Protein AF-A0AAD9CY77-F1 (afdb_monomer_lite)

Sequence (126 aa):
MVDWVVRNADVRDELERASENLSRAWIARRRGHMDALSAFASWLEDVYLEFAEIFEAGELEPDTEEAALEAVEDMLNLYSVDHSGHLKFLVRIRHLLEPGTTWTDWPCDVTGLEASRQRLSRPKGS

pLDDT: mean 86.72, std 17.86, range [38.5, 98.25]

Radius of gyration: 15.01 Å; chains: 1; bounding box: 34×26×52 Å

Secondary structure (DSSP, 8-state):
---HHHHHHHHHHHHHTHHHHHHHHHHHHHTT-TTHHHHHHHHHHHHHHHHHHHHHHT---HHHHHHHHHHHHHHHT-TTS--TTTHHHHHHHHHHH-TT----SSSTT-TTTTS-----PPPPP-

Organism: Papiliotrema laurentii (NCBI:txid5418)

Structure (mmCIF, N/CA/C/O backbone):
data_AF-A0AAD9CY77-F1
#
_entry.id   AF-A0AAD9CY77-F1
#
loop_
_atom_site.group_PDB
_atom_site.id
_atom_site.type_symbol
_atom_site.label_atom_id
_atom_site.label_alt_id
_atom_site.label_comp_id
_atom_site.label_asym_id
_atom_site.label_entity_id
_atom_site.label_seq_id
_atom_site.pdbx_PDB_ins_code
_atom_site.Cartn_x
_atom_site.Cartn_y
_atom_site.Cartn_z
_atom_site.occupancy
_atom_site.B_iso_or_equiv
_atom_site.auth_seq_id
_atom_site.auth_comp_id
_atom_site.auth_asym_id
_atom_site.auth_atom_id
_atom_site.pdbx_PDB_model_num
ATOM 1 N N . MET A 1 1 ? 8.291 -6.787 25.214 1.00 73.56 1 MET A N 1
ATOM 2 C CA . MET A 1 1 ? 7.177 -5.827 25.127 1.00 73.56 1 MET A CA 1
ATOM 3 C C . MET A 1 1 ? 7.232 -5.303 23.713 1.00 73.56 1 MET A C 1
ATOM 5 O O . MET A 1 1 ? 8.304 -4.858 23.326 1.00 73.56 1 MET A O 1
ATOM 9 N N . VAL A 1 2 ? 6.181 -5.521 22.927 1.00 84.31 2 VAL A N 1
ATOM 10 C CA . VAL A 1 2 ? 6.101 -4.960 21.573 1.00 84.31 2 VAL A CA 1
ATOM 11 C C . VAL A 1 2 ? 5.815 -3.471 21.733 1.00 84.31 2 VAL A C 1
ATOM 13 O O . VAL A 1 2 ? 4.986 -3.109 22.566 1.00 84.31 2 VAL A O 1
ATOM 16 N N . ASP A 1 3 ? 6.553 -2.633 21.013 1.00 93.69 3 ASP A N 1
ATOM 17 C CA . ASP A 1 3 ? 6.345 -1.187 21.010 1.00 93.69 3 ASP A CA 1
ATOM 18 C C . ASP A 1 3 ? 5.504 -0.819 19.786 1.00 93.69 3 ASP A C 1
ATOM 20 O O . ASP A 1 3 ? 6.021 -0.631 18.686 1.00 93.69 3 ASP A O 1
ATOM 24 N N . TRP A 1 4 ? 4.184 -0.811 19.971 1.00 94.88 4 TRP A N 1
ATOM 25 C CA . TRP A 1 4 ? 3.232 -0.554 18.891 1.00 94.88 4 TRP A CA 1
ATOM 26 C C . TRP A 1 4 ? 3.326 0.865 18.339 1.00 94.88 4 TRP A C 1
ATOM 28 O O . TRP A 1 4 ? 3.069 1.058 17.155 1.00 94.88 4 TRP A O 1
ATOM 38 N N . VAL A 1 5 ? 3.752 1.832 19.155 1.00 94.62 5 VAL A N 1
ATOM 39 C CA . VAL A 1 5 ? 3.904 3.230 18.731 1.00 94.62 5 VAL A CA 1
ATOM 40 C C . VAL A 1 5 ? 5.024 3.342 17.701 1.00 94.62 5 VAL A C 1
ATOM 42 O O . VAL A 1 5 ? 4.851 3.957 16.652 1.00 94.62 5 VAL A O 1
ATOM 45 N N . VAL A 1 6 ? 6.167 2.701 17.967 1.00 96.88 6 VAL A N 1
ATOM 46 C CA . VAL A 1 6 ? 7.293 2.683 17.020 1.00 96.88 6 VAL A CA 1
ATOM 47 C C . VAL A 1 6 ? 6.908 1.956 15.732 1.00 96.88 6 VAL A C 1
ATOM 49 O O . VAL A 1 6 ? 7.147 2.484 14.652 1.00 96.88 6 VAL A O 1
ATOM 52 N N . ARG A 1 7 ? 6.247 0.794 15.829 1.00 97.44 7 ARG A N 1
ATOM 53 C CA . ARG A 1 7 ? 5.826 0.026 14.642 1.00 97.44 7 ARG A CA 1
ATOM 54 C C . ARG A 1 7 ? 4.820 0.790 13.772 1.00 97.44 7 ARG A C 1
ATOM 56 O O . ARG A 1 7 ? 4.963 0.791 12.554 1.00 97.44 7 ARG A O 1
ATOM 63 N N . ASN A 1 8 ? 3.835 1.463 14.378 1.00 97.69 8 ASN A N 1
ATOM 64 C CA . ASN A 1 8 ? 2.892 2.322 13.652 1.00 97.69 8 ASN A CA 1
ATOM 65 C C . ASN A 1 8 ? 3.622 3.452 12.921 1.00 97.69 8 ASN A C 1
ATOM 67 O O . ASN A 1 8 ? 3.392 3.656 11.732 1.00 97.69 8 ASN A O 1
ATOM 71 N N . ALA A 1 9 ? 4.531 4.150 13.611 1.00 97.75 9 ALA A N 1
ATOM 72 C CA . ALA A 1 9 ? 5.311 5.226 13.010 1.00 97.75 9 ALA A CA 1
ATOM 73 C C . ALA A 1 9 ? 6.167 4.733 11.831 1.00 97.75 9 ALA A C 1
ATOM 75 O O . ALA A 1 9 ? 6.163 5.369 10.781 1.00 97.75 9 ALA A O 1
ATOM 76 N N . ASP A 1 10 ? 6.837 3.587 11.977 1.00 97.88 10 ASP A N 1
ATOM 77 C CA . ASP A 1 10 ? 7.651 2.993 10.914 1.00 97.88 10 ASP A CA 1
ATOM 78 C C . ASP A 1 10 ? 6.790 2.614 9.694 1.00 97.88 10 ASP A C 1
ATOM 80 O O . ASP A 1 10 ? 7.123 2.970 8.564 1.00 97.88 10 ASP A O 1
ATOM 84 N N . VAL A 1 11 ? 5.649 1.945 9.902 1.00 97.94 11 VAL A N 1
ATOM 85 C CA . VAL A 1 11 ? 4.723 1.581 8.814 1.00 97.94 11 VAL A CA 1
ATOM 86 C C . VAL A 1 11 ? 4.160 2.818 8.120 1.00 97.94 11 VAL A C 1
ATOM 88 O O . VAL A 1 11 ? 4.125 2.858 6.889 1.00 97.94 11 VAL A O 1
ATOM 91 N N . ARG A 1 12 ? 3.750 3.838 8.883 1.00 98.25 12 ARG A N 1
ATOM 92 C CA . ARG A 1 12 ? 3.251 5.106 8.339 1.00 98.25 12 ARG A CA 1
ATOM 93 C C . ARG A 1 12 ? 4.298 5.771 7.445 1.00 98.25 12 ARG A C 1
ATOM 95 O O . ARG A 1 12 ? 3.999 6.071 6.293 1.00 98.25 12 ARG A O 1
ATOM 102 N N . ASP A 1 13 ? 5.529 5.925 7.931 1.00 98.06 13 ASP A N 1
ATOM 103 C CA . ASP A 1 13 ? 6.631 6.534 7.177 1.00 98.06 13 ASP A CA 1
ATOM 104 C C . ASP A 1 13 ? 6.935 5.781 5.863 1.00 98.06 13 ASP A C 1
ATOM 106 O O . ASP A 1 13 ? 7.284 6.394 4.847 1.00 98.06 13 ASP A O 1
ATOM 110 N N . GLU A 1 14 ? 6.826 4.448 5.861 1.00 98.19 14 GLU A N 1
ATOM 111 C CA . GLU A 1 14 ? 7.009 3.629 4.657 1.00 98.19 14 GLU A CA 1
ATOM 112 C C . GLU A 1 14 ? 5.842 3.794 3.665 1.00 98.19 14 GLU A C 1
ATOM 114 O O . GLU A 1 14 ? 6.072 3.914 2.455 1.00 98.19 14 GLU A O 1
ATOM 119 N N . LEU A 1 15 ? 4.599 3.857 4.158 1.00 98.12 15 LEU A N 1
ATOM 120 C CA . LEU A 1 15 ? 3.398 4.078 3.345 1.00 98.12 15 LEU A CA 1
ATOM 121 C C . LEU A 1 15 ? 3.402 5.461 2.683 1.00 98.12 15 LEU A C 1
ATOM 123 O O . LEU A 1 15 ? 3.189 5.551 1.472 1.00 98.12 15 LEU A O 1
ATOM 127 N N . GLU A 1 16 ? 3.757 6.515 3.422 1.00 97.88 16 GLU A N 1
ATOM 128 C CA . GLU A 1 16 ? 3.881 7.888 2.906 1.00 97.88 16 GLU A CA 1
ATOM 129 C C . GLU A 1 16 ? 4.874 7.994 1.730 1.00 97.88 16 GLU A C 1
ATOM 131 O O . GLU A 1 16 ? 4.759 8.861 0.862 1.00 97.88 16 GLU A O 1
ATOM 136 N N . ARG A 1 17 ? 5.861 7.091 1.659 1.00 96.94 17 ARG A N 1
ATOM 137 C CA . ARG A 1 17 ? 6.881 7.055 0.594 1.00 96.94 17 ARG A CA 1
ATOM 138 C C . ARG A 1 17 ? 6.547 6.085 -0.539 1.00 96.94 17 ARG A C 1
ATOM 140 O O . ARG A 1 17 ? 7.282 6.024 -1.533 1.00 96.94 17 ARG A O 1
ATOM 147 N N . ALA A 1 18 ? 5.468 5.314 -0.425 1.00 97.56 18 ALA A N 1
ATOM 148 C CA . ALA A 1 18 ? 5.177 4.203 -1.323 1.00 97.56 18 ALA A CA 1
ATOM 149 C C . ALA A 1 18 ? 4.948 4.646 -2.777 1.00 97.56 18 ALA A C 1
ATOM 151 O O . ALA A 1 18 ? 5.494 4.035 -3.702 1.00 97.56 18 ALA A O 1
ATOM 152 N N . SER A 1 19 ? 4.208 5.736 -2.998 1.00 97.56 19 SER A N 1
ATOM 153 C CA . SER A 1 19 ? 3.921 6.258 -4.343 1.00 97.56 19 SER A CA 1
ATOM 154 C C . SER A 1 19 ? 5.185 6.764 -5.057 1.00 97.56 19 SER A C 1
ATOM 156 O O . SER A 1 19 ? 5.398 6.501 -6.252 1.00 97.56 19 SER A O 1
ATOM 158 N N . GLU A 1 20 ? 6.092 7.413 -4.322 1.00 97.19 20 GLU A N 1
ATOM 159 C CA . GLU A 1 20 ? 7.392 7.832 -4.843 1.00 97.19 20 GLU A CA 1
ATOM 160 C C . GLU A 1 20 ? 8.278 6.618 -5.165 1.00 97.19 20 GLU A C 1
ATOM 162 O O . GLU A 1 20 ? 8.873 6.548 -6.249 1.00 97.19 20 GLU A O 1
ATOM 167 N N . ASN A 1 21 ? 8.338 5.631 -4.269 1.00 97.81 21 ASN A N 1
ATOM 168 C CA . ASN A 1 21 ? 9.095 4.398 -4.485 1.00 97.81 21 ASN A CA 1
ATOM 169 C C . ASN A 1 21 ? 8.592 3.628 -5.715 1.00 97.81 21 ASN A 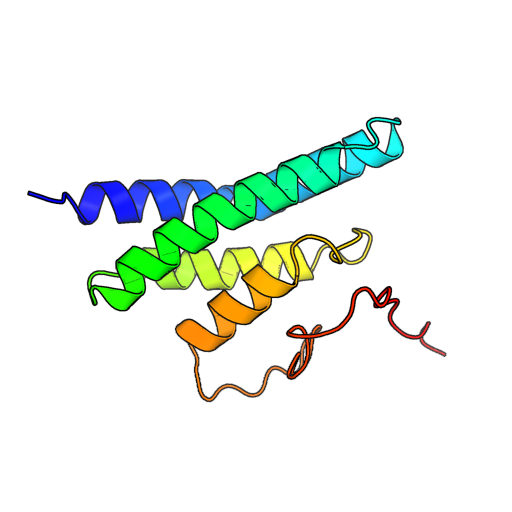C 1
ATOM 171 O O . ASN A 1 21 ? 9.405 3.181 -6.534 1.00 97.81 21 ASN A O 1
ATOM 175 N N . LEU A 1 22 ? 7.273 3.557 -5.915 1.00 97.81 22 LEU A N 1
ATOM 176 C CA . LEU A 1 22 ? 6.667 2.957 -7.102 1.00 97.81 22 LEU A CA 1
ATOM 177 C C . LEU A 1 22 ? 7.067 3.706 -8.377 1.00 97.81 22 LEU A C 1
ATOM 179 O O . LEU A 1 22 ? 7.500 3.099 -9.362 1.00 97.81 22 LEU A O 1
ATOM 183 N N . SER A 1 23 ? 6.988 5.037 -8.353 1.00 96.94 23 SER A N 1
ATOM 184 C CA . SER A 1 23 ? 7.392 5.888 -9.476 1.00 96.94 23 SER A CA 1
ATOM 185 C C . SER A 1 23 ? 8.867 5.688 -9.842 1.00 96.94 23 SER A C 1
ATOM 187 O O . SER A 1 23 ? 9.213 5.536 -11.019 1.00 96.94 23 SER A O 1
ATOM 189 N N . ARG A 1 24 ? 9.751 5.615 -8.840 1.00 97.38 24 ARG A N 1
ATOM 190 C CA . ARG A 1 24 ? 11.185 5.341 -9.026 1.00 97.38 24 ARG A CA 1
ATOM 191 C C . ARG A 1 24 ? 11.418 3.951 -9.619 1.00 97.38 24 ARG A C 1
ATOM 193 O O . ARG A 1 24 ? 12.168 3.828 -10.593 1.00 97.38 24 ARG A O 1
ATOM 200 N N . ALA A 1 25 ? 10.748 2.924 -9.096 1.00 97.44 25 ALA A N 1
ATOM 201 C CA . ALA A 1 25 ? 10.828 1.559 -9.611 1.00 97.44 25 ALA A CA 1
ATOM 202 C C . ALA A 1 25 ? 10.359 1.474 -11.072 1.00 97.44 25 ALA A C 1
ATOM 204 O O . ALA A 1 25 ? 11.010 0.838 -11.907 1.00 97.44 25 ALA A O 1
ATOM 205 N N . TRP A 1 26 ? 9.285 2.184 -11.420 1.00 96.38 26 TRP A N 1
ATOM 206 C CA . TRP A 1 26 ? 8.785 2.266 -12.789 1.00 96.38 26 TRP A CA 1
ATOM 207 C C . TRP A 1 26 ? 9.777 2.935 -13.745 1.00 96.38 26 TRP A C 1
ATOM 209 O O . TRP A 1 26 ? 10.068 2.409 -14.825 1.00 96.38 26 TRP A O 1
ATOM 219 N N . ILE A 1 27 ? 10.361 4.068 -13.348 1.00 96.75 27 ILE A N 1
ATOM 220 C CA . ILE A 1 27 ? 11.386 4.759 -14.143 1.00 96.75 27 ILE A CA 1
ATOM 221 C C . ILE A 1 27 ? 12.609 3.857 -14.345 1.00 96.75 27 ILE A C 1
ATOM 223 O O . ILE A 1 27 ? 13.113 3.746 -15.466 1.00 96.75 27 ILE A O 1
ATOM 227 N N . ALA A 1 28 ? 13.070 3.178 -13.292 1.00 96.38 28 ALA A N 1
ATOM 228 C CA . ALA A 1 28 ? 14.179 2.232 -13.377 1.00 96.38 28 ALA A CA 1
ATOM 229 C C . ALA A 1 28 ? 13.858 1.081 -14.345 1.00 96.38 28 ALA A C 1
ATOM 231 O O . ALA A 1 28 ? 14.671 0.757 -15.217 1.00 96.38 28 ALA A O 1
ATOM 232 N N . ARG A 1 29 ? 12.639 0.530 -14.285 1.00 95.12 29 ARG A N 1
ATOM 233 C CA . ARG A 1 29 ? 12.176 -0.515 -15.205 1.00 95.12 29 ARG A CA 1
ATOM 234 C C . ARG A 1 29 ? 12.223 -0.075 -16.664 1.00 95.12 29 ARG A C 1
ATOM 236 O O . ARG A 1 29 ? 12.685 -0.840 -17.514 1.00 95.12 29 ARG A O 1
ATOM 243 N N . ARG A 1 30 ? 11.799 1.159 -16.953 1.00 94.56 30 ARG A N 1
ATOM 244 C CA . ARG A 1 30 ? 11.859 1.762 -18.299 1.00 94.56 30 ARG A CA 1
ATOM 245 C C . ARG A 1 30 ? 13.287 2.018 -18.785 1.00 94.56 30 ARG A C 1
ATOM 247 O O . ARG A 1 30 ? 13.510 2.056 -19.990 1.00 94.56 30 ARG A O 1
ATOM 254 N N . ARG A 1 31 ? 14.248 2.160 -17.869 1.00 96.62 31 ARG A N 1
ATOM 255 C CA . ARG A 1 31 ? 15.688 2.287 -18.161 1.00 96.62 31 ARG A CA 1
ATOM 256 C C . ARG A 1 31 ? 16.408 0.940 -18.298 1.00 96.62 31 ARG A C 1
ATOM 258 O O . ARG A 1 31 ? 17.611 0.926 -18.522 1.00 96.62 31 ARG A O 1
ATOM 265 N N . GLY A 1 32 ? 15.683 -0.176 -18.196 1.00 95.44 32 GLY A N 1
ATOM 266 C CA . GLY A 1 32 ? 16.222 -1.524 -18.393 1.00 95.44 32 GLY A CA 1
ATOM 267 C C . GLY A 1 32 ? 16.478 -2.319 -17.110 1.00 95.44 32 GLY A C 1
ATOM 268 O O . GLY A 1 32 ? 16.893 -3.470 -17.202 1.00 95.44 32 GLY A O 1
ATOM 269 N N . HIS A 1 33 ? 16.189 -1.772 -15.924 1.00 94.94 33 HIS A N 1
ATOM 270 C CA . HIS A 1 33 ? 16.275 -2.521 -14.664 1.00 94.94 33 HIS A CA 1
ATOM 271 C C . HIS A 1 33 ? 15.043 -3.422 -14.504 1.00 94.94 33 HIS A C 1
ATOM 273 O O . HIS A 1 33 ? 14.037 -3.029 -13.912 1.00 94.94 33 HIS A O 1
ATOM 279 N N . MET A 1 34 ? 15.097 -4.617 -15.096 1.00 91.69 34 MET A N 1
ATOM 280 C CA . MET A 1 34 ? 13.948 -5.524 -15.239 1.00 91.69 34 MET A CA 1
ATOM 281 C C . MET A 1 34 ? 13.285 -5.894 -13.904 1.00 91.69 34 MET A C 1
ATOM 283 O O . MET A 1 34 ? 12.062 -6.030 -13.862 1.00 91.69 34 MET A O 1
ATOM 287 N N . ASP A 1 35 ? 14.069 -5.971 -12.828 1.00 95.00 35 ASP A N 1
ATOM 288 C CA . ASP A 1 35 ? 13.618 -6.449 -11.517 1.00 95.00 35 ASP A CA 1
ATOM 289 C C . ASP A 1 35 ? 13.081 -5.337 -10.605 1.00 95.00 35 ASP A C 1
ATOM 291 O O . ASP A 1 35 ? 12.569 -5.625 -9.528 1.00 95.00 35 ASP A O 1
ATOM 295 N N . ALA A 1 36 ? 13.140 -4.068 -11.025 1.00 96.25 36 ALA A N 1
ATOM 296 C CA . ALA A 1 36 ? 12.808 -2.930 -10.163 1.00 96.25 36 ALA A CA 1
ATOM 297 C C . ALA A 1 36 ? 11.367 -2.975 -9.620 1.00 96.25 36 ALA A C 1
ATOM 299 O O . ALA A 1 36 ? 11.145 -2.735 -8.438 1.00 96.25 36 ALA A O 1
ATOM 300 N N . LEU A 1 37 ? 10.388 -3.337 -10.459 1.00 95.75 37 LEU A N 1
ATOM 301 C CA . LEU A 1 37 ? 8.997 -3.491 -10.012 1.00 95.75 37 LEU A CA 1
ATOM 302 C C . LEU A 1 37 ? 8.787 -4.728 -9.130 1.00 95.75 37 LEU A C 1
ATOM 304 O O . LEU A 1 37 ? 7.917 -4.712 -8.266 1.00 95.75 37 LEU A O 1
ATOM 308 N N . SER A 1 38 ? 9.570 -5.791 -9.336 1.00 96.19 38 SER A N 1
ATOM 309 C CA . SER A 1 38 ? 9.506 -6.980 -8.478 1.00 96.19 38 SER A CA 1
ATOM 310 C C . SER A 1 38 ? 10.088 -6.686 -7.099 1.00 96.19 38 SER A C 1
ATOM 312 O O . SER A 1 38 ? 9.527 -7.124 -6.102 1.00 96.19 38 SER A O 1
ATOM 314 N N . ALA A 1 39 ? 11.182 -5.923 -7.039 1.00 97.38 39 ALA A N 1
ATOM 315 C CA . ALA A 1 39 ? 11.773 -5.458 -5.789 1.00 97.38 39 ALA A CA 1
ATOM 316 C C . ALA A 1 39 ? 10.808 -4.543 -5.026 1.00 97.38 39 ALA A C 1
ATOM 318 O O . ALA A 1 39 ? 10.606 -4.739 -3.833 1.00 97.38 39 ALA A O 1
ATOM 319 N N . PHE A 1 40 ? 10.147 -3.612 -5.724 1.00 98.06 40 PHE A N 1
ATOM 320 C CA . PHE A 1 40 ? 9.090 -2.796 -5.126 1.00 98.06 40 PHE A CA 1
ATOM 321 C C . PHE A 1 40 ? 7.946 -3.653 -4.567 1.00 98.06 40 PHE A C 1
ATOM 323 O O . PHE A 1 40 ? 7.525 -3.446 -3.437 1.00 98.06 40 PHE A O 1
ATOM 330 N N . ALA A 1 41 ? 7.459 -4.632 -5.336 1.00 97.44 41 ALA A N 1
ATOM 331 C CA . ALA A 1 41 ? 6.370 -5.495 -4.888 1.00 97.44 41 ALA A CA 1
ATOM 332 C C . ALA A 1 41 ? 6.745 -6.329 -3.653 1.00 97.44 41 ALA A C 1
ATOM 334 O O . ALA A 1 41 ? 5.898 -6.513 -2.789 1.00 97.44 41 ALA A O 1
ATOM 335 N N . SER A 1 42 ? 7.995 -6.797 -3.565 1.00 97.75 42 SER A N 1
ATOM 336 C CA . SER A 1 42 ? 8.508 -7.501 -2.383 1.00 97.75 42 SER A CA 1
ATOM 337 C C . SER A 1 42 ? 8.589 -6.580 -1.168 1.00 97.75 42 SER A C 1
ATOM 339 O O . SER A 1 42 ? 8.151 -6.963 -0.096 1.00 97.75 42 SER A O 1
ATOM 341 N N . TRP A 1 43 ? 9.100 -5.359 -1.336 1.00 98.19 43 TRP A N 1
ATOM 342 C CA . TRP A 1 43 ? 9.150 -4.377 -0.249 1.00 98.19 43 TRP A CA 1
ATOM 343 C C . TRP A 1 43 ? 7.745 -4.021 0.257 1.00 98.19 43 TRP A C 1
ATOM 345 O O . TRP A 1 43 ? 7.506 -4.011 1.458 1.00 98.19 43 TRP A O 1
ATOM 355 N N . LEU A 1 44 ? 6.786 -3.801 -0.647 1.00 98.12 44 LEU A N 1
ATOM 356 C CA . LEU A 1 44 ? 5.410 -3.491 -0.256 1.00 98.12 44 LEU A CA 1
ATOM 357 C C . LEU A 1 44 ? 4.700 -4.690 0.399 1.00 98.12 44 LEU A C 1
ATOM 359 O O . LEU A 1 44 ? 3.804 -4.489 1.212 1.00 98.12 44 LEU A O 1
ATOM 363 N N . GLU A 1 45 ? 5.088 -5.928 0.069 1.00 97.88 45 GLU A N 1
ATOM 364 C CA . GLU A 1 45 ? 4.622 -7.124 0.784 1.00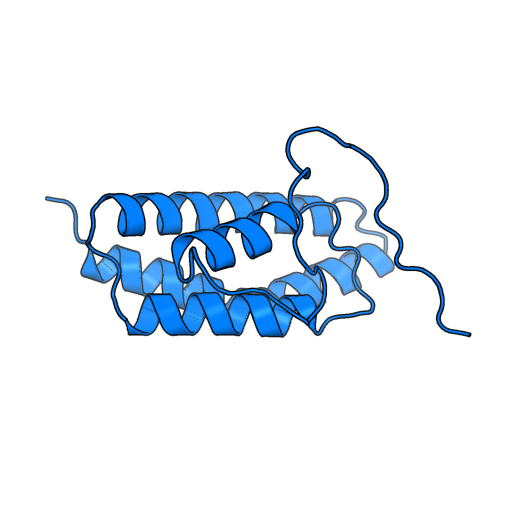 97.88 45 GLU A CA 1
ATOM 365 C C . GLU A 1 45 ? 5.048 -7.084 2.252 1.00 97.88 45 GLU A C 1
ATOM 367 O O . GLU A 1 45 ? 4.204 -7.294 3.117 1.00 97.88 45 GLU A O 1
ATOM 372 N N . ASP A 1 46 ? 6.311 -6.756 2.529 1.00 98.12 46 ASP A N 1
ATOM 373 C CA . ASP A 1 46 ? 6.831 -6.658 3.897 1.00 98.12 46 ASP A CA 1
ATOM 374 C C . ASP A 1 46 ? 6.108 -5.556 4.692 1.00 98.12 46 ASP A C 1
ATOM 376 O O . ASP A 1 46 ? 5.645 -5.805 5.805 1.00 98.12 46 ASP A O 1
ATOM 380 N N . VAL A 1 47 ? 5.919 -4.372 4.091 1.00 98.25 47 VAL A N 1
ATOM 381 C CA . VAL A 1 47 ? 5.151 -3.268 4.703 1.00 98.25 47 VAL A CA 1
ATOM 382 C C . VAL A 1 47 ? 3.705 -3.688 4.983 1.00 98.25 47 VAL A C 1
ATOM 384 O O . VAL A 1 47 ? 3.172 -3.416 6.056 1.00 98.25 47 VAL A O 1
ATOM 387 N N . TYR A 1 48 ? 3.062 -4.386 4.042 1.00 97.81 48 TYR A N 1
ATOM 388 C CA . TYR A 1 48 ? 1.701 -4.886 4.227 1.00 97.81 48 TYR A CA 1
ATOM 389 C C . TYR A 1 48 ? 1.601 -5.933 5.345 1.00 97.81 48 TYR A C 1
ATOM 391 O O . TYR A 1 48 ? 0.632 -5.912 6.099 1.00 97.81 48 TYR A O 1
ATOM 399 N N . LEU A 1 49 ? 2.557 -6.862 5.443 1.00 97.56 49 LEU A N 1
ATOM 400 C CA . LEU A 1 49 ? 2.557 -7.890 6.488 1.00 97.56 49 LEU A CA 1
ATOM 401 C C . LEU A 1 49 ? 2.683 -7.265 7.878 1.00 97.56 49 LEU A C 1
ATOM 403 O O . LEU A 1 49 ? 1.952 -7.654 8.786 1.00 97.56 49 LEU A O 1
ATOM 407 N N . GLU A 1 50 ? 3.551 -6.265 8.011 1.00 97.88 50 GLU A N 1
ATOM 408 C CA . GLU A 1 50 ? 3.713 -5.493 9.241 1.00 97.88 50 GLU A CA 1
ATOM 409 C C . GLU A 1 50 ? 2.422 -4.744 9.605 1.00 97.88 50 GLU A C 1
ATOM 411 O O . GLU A 1 50 ? 1.906 -4.878 10.714 1.00 97.88 50 GLU A O 1
ATOM 416 N N . PHE A 1 51 ? 1.845 -4.021 8.641 1.00 98.12 51 PHE A N 1
ATOM 417 C CA . PHE A 1 51 ? 0.560 -3.339 8.796 1.00 98.12 51 PHE A CA 1
ATOM 418 C C . PHE A 1 51 ? -0.558 -4.298 9.236 1.00 98.12 51 PHE A C 1
ATOM 420 O O . PHE A 1 51 ? -1.310 -4.000 10.164 1.00 98.12 51 PHE A O 1
ATOM 427 N N . ALA A 1 52 ? -0.665 -5.462 8.588 1.00 97.00 52 ALA A N 1
ATOM 428 C CA . ALA A 1 52 ? -1.689 -6.454 8.890 1.00 97.00 52 ALA A CA 1
ATOM 429 C C . ALA A 1 52 ? -1.534 -7.020 10.309 1.00 97.00 52 ALA A C 1
ATOM 431 O O . ALA A 1 52 ? -2.536 -7.195 10.995 1.00 97.00 52 ALA A O 1
ATOM 432 N N . GLU A 1 53 ? -0.303 -7.247 10.777 1.00 97.31 53 GLU A N 1
ATOM 433 C CA . GLU A 1 53 ? -0.054 -7.696 12.150 1.00 97.31 53 GLU A CA 1
ATOM 434 C C . GLU A 1 53 ? -0.514 -6.652 13.181 1.00 97.31 53 GLU A C 1
ATOM 436 O O . GLU A 1 53 ? -1.157 -7.006 14.171 1.00 97.31 53 GLU A O 1
ATOM 441 N N . ILE A 1 54 ? -0.232 -5.366 12.940 1.00 97.44 54 ILE A N 1
ATOM 442 C CA . ILE A 1 54 ? -0.676 -4.267 13.813 1.00 97.44 54 ILE A CA 1
ATOM 443 C C . ILE A 1 54 ? -2.213 -4.180 13.831 1.00 97.44 54 ILE A C 1
ATOM 445 O O . ILE A 1 54 ? -2.819 -4.071 14.901 1.00 97.44 54 ILE A O 1
ATOM 449 N N . PHE A 1 55 ? -2.853 -4.278 12.660 1.00 96.69 55 PHE A N 1
ATOM 450 C CA . PHE A 1 55 ? -4.312 -4.281 12.531 1.00 96.69 55 PHE A CA 1
ATOM 451 C C . PHE A 1 55 ? -4.955 -5.458 13.277 1.00 96.69 55 PHE A C 1
ATOM 453 O O . PHE A 1 55 ? -5.881 -5.265 14.063 1.00 96.69 55 PHE A O 1
ATOM 460 N N . GLU A 1 56 ? -4.453 -6.679 13.075 1.00 96.38 56 GLU A N 1
ATOM 461 C CA . GLU A 1 56 ? -4.970 -7.891 13.725 1.00 96.38 56 GLU A CA 1
ATOM 462 C C . GLU A 1 56 ? -4.786 -7.872 15.248 1.00 96.38 56 GLU A C 1
ATOM 464 O O . GLU A 1 56 ? -5.601 -8.444 15.977 1.00 96.38 56 GLU A O 1
ATOM 469 N N . ALA A 1 57 ? 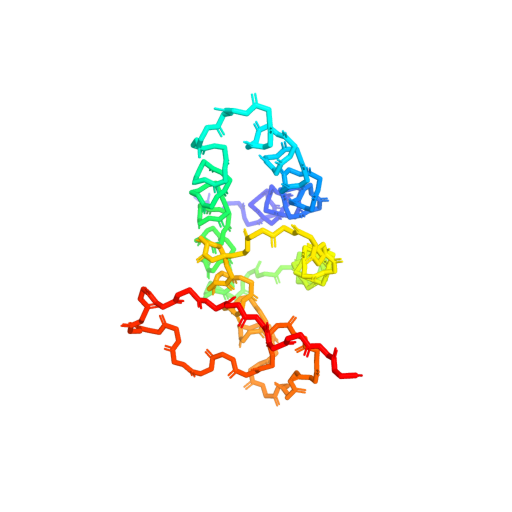-3.749 -7.189 15.740 1.00 96.81 57 ALA A N 1
ATOM 470 C CA . ALA A 1 57 ? -3.548 -6.956 17.166 1.00 96.81 57 ALA A CA 1
ATOM 471 C C . ALA A 1 57 ? -4.554 -5.953 17.767 1.00 96.81 57 ALA A C 1
ATOM 473 O O . ALA A 1 57 ? -4.699 -5.911 18.988 1.00 96.81 57 ALA A O 1
ATO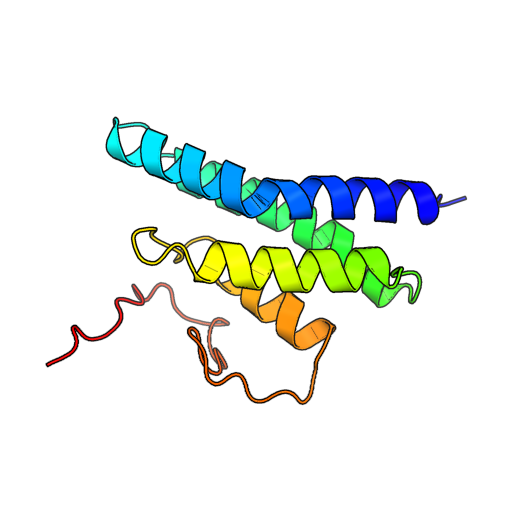M 474 N N . GLY A 1 58 ? -5.267 -5.181 16.938 1.00 96.56 58 GLY A N 1
ATOM 475 C CA . GLY A 1 58 ? -6.163 -4.108 17.377 1.00 96.56 58 GLY A CA 1
ATOM 476 C C . GLY A 1 58 ? -5.424 -2.855 17.855 1.00 96.56 58 GLY A C 1
ATOM 477 O O . GLY A 1 58 ? -5.977 -2.090 18.640 1.00 96.56 58 GLY A O 1
ATOM 478 N N . GLU A 1 59 ? -4.181 -2.670 17.406 1.00 98.00 59 GLU A N 1
ATOM 479 C CA . GLU A 1 59 ? -3.251 -1.625 17.866 1.00 98.00 59 GLU A CA 1
ATOM 480 C C . GLU A 1 59 ? -2.908 -0.632 16.739 1.00 98.00 59 GLU A C 1
ATOM 482 O O . GLU A 1 59 ? -1.903 0.080 16.803 1.00 98.00 59 GLU A O 1
ATOM 487 N N . LEU A 1 60 ? -3.707 -0.615 15.669 1.00 97.38 60 LEU A N 1
ATOM 488 C CA . LEU A 1 60 ? -3.518 0.299 14.548 1.00 97.38 60 LEU A CA 1
ATOM 489 C C . LEU A 1 60 ? -3.966 1.710 14.936 1.00 97.38 60 LEU A C 1
ATOM 491 O O . LEU A 1 60 ? -5.073 1.911 15.436 1.00 97.38 60 LEU A O 1
ATOM 495 N N . GLU A 1 61 ? -3.084 2.684 14.731 1.00 97.69 61 GLU A N 1
ATOM 496 C CA . GLU A 1 61 ? -3.370 4.084 15.032 1.00 97.69 61 GLU A CA 1
ATOM 497 C C . GLU A 1 61 ? -4.129 4.757 13.873 1.00 97.69 61 GLU A C 1
ATOM 499 O O . GLU A 1 61 ? -3.827 4.474 12.711 1.00 97.69 61 GLU A O 1
ATOM 504 N N . PRO A 1 62 ? -5.058 5.697 14.151 1.00 97.00 62 PRO A N 1
ATOM 505 C CA . PRO A 1 62 ? -5.830 6.386 13.111 1.00 97.00 62 PRO A CA 1
ATOM 506 C C . PRO A 1 62 ? -4.969 7.074 12.043 1.00 97.00 62 PRO A C 1
ATOM 508 O O . PRO A 1 62 ? -5.287 7.000 10.860 1.00 97.00 62 PRO A O 1
ATOM 511 N N . ASP A 1 63 ? -3.850 7.688 12.439 1.00 96.88 63 ASP A N 1
ATOM 512 C CA . ASP A 1 63 ? -2.919 8.329 11.499 1.00 96.88 63 ASP A CA 1
ATOM 513 C C . ASP A 1 63 ? -2.296 7.302 10.532 1.00 96.88 63 ASP A C 1
ATOM 515 O O . ASP A 1 63 ? -2.032 7.606 9.370 1.00 96.88 63 ASP A O 1
ATOM 519 N N . THR A 1 64 ? -2.061 6.070 10.997 1.00 97.75 64 THR A N 1
ATOM 520 C CA . THR A 1 64 ? -1.555 4.970 10.163 1.00 97.75 64 THR A CA 1
ATOM 521 C C . THR A 1 64 ? -2.641 4.453 9.216 1.00 97.75 64 THR A C 1
ATOM 523 O O . THR A 1 64 ? -2.337 4.109 8.074 1.00 97.75 64 THR A O 1
ATOM 526 N N . GLU A 1 65 ? -3.904 4.411 9.656 1.00 97.62 65 GLU A N 1
ATOM 527 C CA . GLU A 1 65 ? -5.052 4.071 8.800 1.00 97.62 65 GLU A CA 1
ATOM 528 C C . GLU A 1 65 ? -5.213 5.074 7.652 1.00 97.62 65 GLU A C 1
ATOM 530 O O . GLU A 1 65 ? -5.318 4.671 6.491 1.00 97.62 65 GLU A O 1
ATOM 535 N N . GLU A 1 66 ? -5.187 6.372 7.970 1.00 96.94 66 GLU A N 1
ATOM 536 C CA . GLU A 1 66 ? -5.283 7.461 6.995 1.00 96.94 66 GLU A CA 1
ATOM 537 C C . GLU A 1 66 ? -4.139 7.379 5.979 1.00 96.94 66 GLU A C 1
ATOM 539 O O . GLU A 1 66 ? -4.392 7.280 4.776 1.00 96.94 66 GLU A O 1
ATOM 544 N N . ALA A 1 67 ? -2.892 7.278 6.452 1.00 98.00 67 ALA A N 1
ATOM 545 C CA . ALA A 1 67 ? -1.725 7.148 5.582 1.00 98.00 67 ALA A CA 1
ATOM 546 C C . ALA A 1 67 ? -1.788 5.905 4.679 1.00 98.00 67 ALA A C 1
ATOM 548 O O . ALA A 1 67 ? -1.366 5.950 3.522 1.00 98.00 67 ALA A O 1
ATOM 549 N N . ALA A 1 68 ? -2.331 4.784 5.167 1.00 97.81 68 ALA A N 1
ATOM 550 C CA . ALA A 1 68 ? -2.497 3.578 4.362 1.00 97.81 68 ALA A CA 1
ATOM 551 C C . ALA A 1 68 ? -3.516 3.772 3.230 1.00 97.81 68 ALA A C 1
ATOM 553 O O . ALA A 1 68 ? -3.265 3.340 2.101 1.00 97.81 68 ALA A O 1
ATOM 554 N N . LEU A 1 69 ? -4.651 4.423 3.504 1.00 95.88 69 LEU A N 1
ATOM 555 C CA . LEU A 1 69 ? -5.667 4.716 2.490 1.00 95.88 69 LEU A CA 1
ATOM 556 C C . LEU A 1 69 ? -5.167 5.736 1.461 1.00 95.88 69 LEU A C 1
ATOM 558 O O . LEU A 1 69 ? -5.319 5.492 0.260 1.00 95.88 69 LEU A O 1
ATOM 562 N N . GLU A 1 70 ? -4.515 6.811 1.910 1.00 96.56 70 GLU A N 1
ATOM 563 C CA . GLU A 1 70 ? -3.900 7.816 1.034 1.00 96.56 70 GLU A CA 1
ATOM 564 C C . GLU A 1 70 ? -2.825 7.190 0.139 1.00 96.56 70 GLU A C 1
ATOM 566 O O . GLU A 1 70 ? -2.854 7.356 -1.081 1.00 96.56 70 GLU A O 1
ATOM 571 N N . ALA A 1 71 ? -1.924 6.377 0.703 1.00 97.38 71 ALA A N 1
ATOM 572 C CA . ALA A 1 71 ? -0.886 5.695 -0.066 1.00 97.38 71 ALA A CA 1
ATOM 573 C C . ALA A 1 71 ? -1.478 4.767 -1.138 1.00 97.38 71 ALA A C 1
ATOM 575 O O . ALA A 1 71 ? -0.961 4.691 -2.260 1.00 97.38 71 ALA A O 1
ATOM 576 N N . VAL A 1 72 ? -2.567 4.057 -0.818 1.00 95.81 72 VAL A N 1
ATOM 577 C CA . VAL A 1 72 ? -3.290 3.231 -1.791 1.00 95.81 72 VAL A CA 1
ATOM 578 C C . VAL A 1 72 ? -3.870 4.090 -2.913 1.00 95.81 72 VAL A C 1
ATOM 580 O O . VAL A 1 72 ? -3.676 3.750 -4.083 1.00 95.81 72 VAL A O 1
ATOM 583 N N . GLU A 1 73 ? -4.561 5.181 -2.590 1.00 93.50 73 GLU A N 1
ATOM 584 C CA . GLU A 1 73 ? -5.124 6.095 -3.586 1.00 93.50 73 GLU A CA 1
ATOM 585 C C . GLU A 1 73 ? -4.035 6.679 -4.499 1.00 93.50 73 GLU A C 1
ATOM 587 O O . GLU A 1 73 ? -4.128 6.575 -5.727 1.00 93.50 73 GLU A O 1
ATOM 592 N N . ASP A 1 74 ? -2.961 7.209 -3.916 1.00 95.31 74 ASP A N 1
ATOM 593 C CA . ASP A 1 74 ? -1.836 7.795 -4.640 1.00 95.31 74 ASP A CA 1
ATOM 594 C C . ASP A 1 74 ? -1.180 6.799 -5.594 1.00 95.31 74 ASP A C 1
ATOM 596 O O . ASP A 1 74 ? -0.923 7.112 -6.761 1.00 95.31 74 ASP A O 1
ATOM 600 N N . MET A 1 75 ? -0.925 5.573 -5.128 1.00 95.56 75 MET A N 1
ATOM 601 C CA . MET A 1 75 ? -0.351 4.530 -5.973 1.00 95.56 75 MET A CA 1
ATOM 602 C C . MET A 1 75 ? -1.287 4.156 -7.122 1.00 95.56 75 MET A C 1
ATOM 604 O O . MET A 1 75 ? -0.823 4.020 -8.253 1.00 95.56 75 MET A O 1
ATOM 608 N N . LEU A 1 76 ? -2.590 4.010 -6.872 1.00 92.19 76 LEU A N 1
ATOM 609 C CA . LEU A 1 76 ? -3.570 3.656 -7.907 1.00 92.19 76 LEU A CA 1
ATOM 610 C C . LEU A 1 76 ? -3.786 4.774 -8.936 1.00 92.19 76 LEU A C 1
ATOM 612 O O . LEU A 1 76 ? -4.115 4.494 -10.094 1.00 92.19 76 LEU A O 1
ATOM 616 N N . ASN A 1 77 ? -3.529 6.026 -8.556 1.00 91.88 77 ASN A N 1
ATOM 617 C CA . ASN A 1 77 ? -3.547 7.174 -9.459 1.00 91.88 77 ASN A CA 1
ATOM 618 C C . ASN A 1 77 ? -2.336 7.231 -10.412 1.00 91.88 77 ASN A C 1
ATOM 620 O O . ASN A 1 77 ? -2.344 7.987 -11.390 1.00 91.88 77 ASN A O 1
ATOM 624 N N . LEU A 1 78 ? -1.315 6.384 -10.230 1.00 91.19 78 LEU A N 1
ATOM 625 C CA . LEU A 1 78 ? -0.186 6.250 -11.159 1.00 91.19 78 LEU A CA 1
ATOM 626 C C . LEU A 1 78 ? -0.534 5.375 -12.379 1.00 91.19 78 LEU A C 1
ATOM 628 O O . LEU A 1 78 ? 0.125 4.379 -12.668 1.00 91.19 78 LEU A O 1
ATOM 632 N N . TYR A 1 79 ? -1.507 5.809 -13.187 1.00 86.00 79 TYR A N 1
ATOM 633 C CA . TYR A 1 79 ? -2.126 5.028 -14.279 1.00 86.00 79 TYR A CA 1
ATOM 634 C C . TYR A 1 79 ? -1.184 4.462 -15.355 1.00 86.00 79 TYR A C 1
ATOM 636 O O . TYR A 1 79 ? -1.585 3.618 -16.158 1.00 86.00 79 TYR A O 1
ATOM 644 N N . SER A 1 80 ? 0.046 4.970 -15.448 1.00 87.94 80 SER A N 1
ATOM 645 C CA . SER A 1 80 ? 1.033 4.507 -16.430 1.00 87.94 80 SER A CA 1
ATOM 646 C C . SER A 1 80 ? 1.887 3.336 -15.939 1.00 87.94 80 SER A C 1
ATOM 648 O O . SER A 1 80 ? 2.672 2.807 -16.726 1.00 87.94 80 SER A O 1
ATOM 650 N N . VAL A 1 81 ? 1.761 2.957 -14.665 1.00 89.94 81 VAL A N 1
ATOM 651 C CA . VAL A 1 81 ? 2.565 1.924 -14.012 1.00 89.94 81 VAL A CA 1
ATOM 652 C C . VAL A 1 81 ? 1.896 0.553 -14.141 1.00 89.94 81 VAL A C 1
ATOM 654 O O . VAL A 1 81 ? 0.675 0.420 -14.138 1.00 89.94 81 VAL A O 1
ATOM 657 N N . ASP A 1 82 ? 2.706 -0.498 -14.270 1.00 89.25 82 ASP A N 1
ATOM 658 C CA . ASP A 1 82 ? 2.224 -1.878 -14.167 1.00 89.25 82 ASP A CA 1
ATOM 659 C C . ASP A 1 82 ? 2.053 -2.273 -12.692 1.00 89.25 82 ASP A C 1
ATOM 661 O O . ASP A 1 82 ? 3.032 -2.415 -11.956 1.00 89.25 82 ASP A O 1
ATOM 665 N N . HIS A 1 83 ? 0.802 -2.476 -12.276 1.00 91.31 83 HIS A N 1
ATOM 666 C CA . HIS A 1 83 ? 0.448 -2.825 -10.899 1.00 91.31 83 HIS A CA 1
ATOM 667 C C . HIS A 1 83 ? 0.384 -4.331 -10.614 1.00 91.31 83 HIS A C 1
ATOM 669 O O . HIS A 1 83 ? 0.162 -4.729 -9.471 1.00 91.31 83 HIS A O 1
ATOM 675 N N . SER A 1 84 ? 0.577 -5.196 -11.616 1.00 86.75 84 SER A N 1
ATOM 676 C CA . SER A 1 84 ? 0.299 -6.639 -11.501 1.00 86.75 84 SER A CA 1
ATOM 677 C C . SER A 1 84 ? 1.019 -7.346 -10.343 1.00 86.75 84 SER A C 1
ATOM 679 O O . SER A 1 84 ? 0.490 -8.315 -9.803 1.00 86.75 84 SER A O 1
ATOM 681 N N . GLY A 1 85 ? 2.194 -6.857 -9.932 1.00 90.31 85 GLY A N 1
ATOM 682 C CA . GLY A 1 85 ? 2.977 -7.440 -8.839 1.00 90.31 85 GLY A CA 1
ATOM 683 C C . GLY A 1 85 ? 2.503 -7.082 -7.426 1.00 90.31 85 GLY A C 1
ATOM 684 O O . GLY A 1 85 ? 2.733 -7.864 -6.509 1.00 90.31 85 GLY A O 1
ATOM 685 N N . HIS A 1 86 ? 1.841 -5.938 -7.238 1.00 93.44 86 HIS A N 1
ATOM 686 C CA . HIS A 1 86 ? 1.554 -5.391 -5.904 1.00 93.44 86 HIS A CA 1
ATOM 687 C C . HIS A 1 86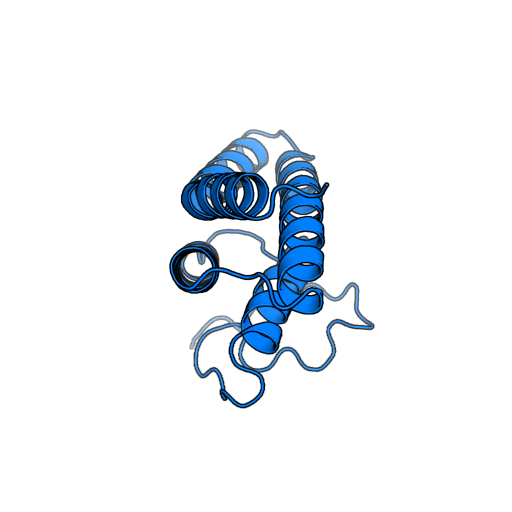 ? 0.090 -4.997 -5.672 1.00 93.44 86 HIS A C 1
ATOM 689 O O . HIS A 1 86 ? -0.298 -4.746 -4.535 1.00 93.44 86 HIS A O 1
ATOM 695 N N . LEU A 1 87 ? -0.747 -5.004 -6.716 1.00 93.50 87 LEU A N 1
ATOM 696 C CA . LEU A 1 87 ? -2.162 -4.626 -6.633 1.00 93.50 87 LEU A CA 1
ATOM 697 C C . LEU A 1 87 ? -2.918 -5.364 -5.519 1.00 93.50 87 LEU A C 1
ATOM 699 O O . LEU A 1 87 ? -3.748 -4.774 -4.837 1.00 93.50 87 LEU A O 1
ATOM 703 N N . LYS A 1 88 ? -2.597 -6.647 -5.304 1.00 91.69 88 LYS A N 1
ATOM 704 C CA . LYS A 1 88 ? -3.213 -7.481 -4.262 1.00 91.69 88 LYS A CA 1
ATOM 705 C C . LYS A 1 88 ? -3.075 -6.886 -2.853 1.00 91.69 88 LYS A C 1
ATOM 707 O O . LYS A 1 88 ? -3.987 -7.056 -2.055 1.00 91.69 88 LYS A O 1
ATOM 712 N N . PHE A 1 89 ? -1.975 -6.195 -2.548 1.00 94.44 89 PHE A N 1
ATOM 713 C CA . PHE A 1 89 ? -1.754 -5.598 -1.227 1.00 94.44 89 PHE A CA 1
ATOM 714 C C . PHE A 1 89 ? -2.599 -4.343 -1.042 1.00 94.44 89 PHE A C 1
ATOM 716 O O . PHE A 1 89 ? -3.260 -4.207 -0.022 1.00 94.44 89 PHE A O 1
ATOM 723 N N . LEU A 1 90 ? -2.675 -3.496 -2.072 1.00 94.19 90 LEU A N 1
ATOM 724 C CA . LEU A 1 90 ? -3.501 -2.284 -2.056 1.00 94.19 90 LEU A CA 1
ATOM 725 C C . LEU A 1 90 ? -4.978 -2.610 -1.802 1.00 94.19 90 LEU A C 1
ATOM 727 O O . LEU A 1 90 ? -5.654 -1.986 -0.990 1.00 94.19 90 LEU A O 1
ATOM 731 N N . VAL A 1 91 ? -5.459 -3.658 -2.470 1.00 90.88 91 VAL A N 1
ATOM 732 C CA . VAL A 1 91 ? -6.827 -4.167 -2.329 1.00 90.88 91 VAL A CA 1
ATOM 733 C C . VAL A 1 91 ? -7.070 -4.730 -0.931 1.00 90.88 91 VAL A C 1
ATOM 735 O O . VAL A 1 91 ? -8.116 -4.484 -0.338 1.00 90.88 91 VAL A O 1
ATOM 738 N N . ARG A 1 92 ? -6.102 -5.470 -0.380 1.00 92.38 92 ARG A N 1
ATOM 739 C CA . ARG A 1 92 ? -6.201 -6.015 0.978 1.00 92.38 92 ARG A CA 1
ATOM 740 C C . ARG A 1 92 ? -6.227 -4.917 2.037 1.00 92.38 92 ARG A C 1
ATOM 742 O O . ARG A 1 92 ? -7.036 -5.026 2.945 1.00 92.38 92 ARG A O 1
ATOM 749 N N . ILE A 1 93 ? -5.415 -3.866 1.899 1.00 94.50 93 ILE A N 1
ATOM 750 C CA . ILE A 1 93 ? -5.438 -2.703 2.804 1.00 94.50 93 ILE A CA 1
ATOM 751 C C . ILE A 1 93 ? -6.839 -2.080 2.823 1.00 94.50 93 ILE A C 1
ATOM 753 O O . ILE A 1 93 ? -7.437 -1.967 3.890 1.00 94.50 93 ILE A O 1
ATOM 757 N N . ARG A 1 94 ? -7.414 -1.783 1.648 1.00 92.62 94 ARG A N 1
ATOM 758 C CA . ARG A 1 94 ? -8.788 -1.258 1.543 1.00 92.62 94 ARG A CA 1
ATOM 759 C C . ARG A 1 94 ? -9.824 -2.155 2.215 1.00 92.62 94 ARG A C 1
ATOM 761 O O . ARG A 1 94 ? -10.702 -1.655 2.904 1.00 92.62 94 ARG A O 1
ATOM 768 N N . HIS A 1 95 ? -9.732 -3.471 2.029 1.00 90.00 95 HIS A N 1
ATOM 769 C CA . HIS A 1 95 ? -10.678 -4.408 2.639 1.00 90.00 95 HIS A CA 1
ATOM 770 C C . HIS A 1 95 ? -10.500 -4.582 4.149 1.00 90.00 95 HIS A C 1
ATOM 772 O O . HIS A 1 95 ? -11.483 -4.889 4.818 1.00 90.00 95 HIS A O 1
ATOM 778 N N . LEU A 1 96 ? -9.284 -4.419 4.681 1.00 92.69 96 LEU A N 1
ATOM 779 C CA . LEU A 1 96 ? -9.054 -4.442 6.126 1.00 92.69 96 LEU A CA 1
ATOM 780 C C . LEU A 1 96 ? -9.654 -3.201 6.788 1.00 92.69 96 LEU A C 1
ATOM 782 O O . LEU A 1 96 ? -10.396 -3.334 7.756 1.00 92.69 96 LEU A O 1
ATOM 786 N N . LEU A 1 97 ? -9.378 -2.020 6.233 1.00 94.00 97 LEU A N 1
ATOM 787 C CA . LEU A 1 97 ? -9.802 -0.748 6.820 1.00 94.00 97 LEU A CA 1
ATOM 788 C C . LEU A 1 97 ? -11.282 -0.447 6.584 1.00 94.00 97 LEU A C 1
ATOM 790 O O . LEU A 1 97 ? -11.967 0.048 7.473 1.00 94.00 97 LEU A O 1
ATOM 794 N N . GLU A 1 98 ? -11.810 -0.802 5.414 1.00 90.06 98 GLU A N 1
ATOM 795 C CA . GLU A 1 98 ? -13.199 -0.527 5.055 1.00 90.06 98 GLU A CA 1
ATOM 796 C C . GLU A 1 98 ? -13.928 -1.775 4.511 1.00 90.06 98 GLU A C 1
ATOM 798 O O . GLU A 1 98 ? -14.304 -1.834 3.333 1.00 90.06 98 GLU A O 1
ATOM 803 N N . PRO A 1 99 ? -14.197 -2.792 5.359 1.00 84.44 99 PRO A N 1
ATOM 804 C CA . PRO A 1 99 ? -14.729 -4.101 4.948 1.00 84.44 99 PRO A CA 1
ATOM 805 C C . PRO A 1 99 ? -16.157 -4.102 4.359 1.00 84.44 99 PRO A C 1
ATOM 807 O O . PRO A 1 99 ? -16.696 -5.164 4.053 1.00 84.44 99 PRO A O 1
ATOM 810 N N . GLY A 1 100 ? -16.787 -2.944 4.166 1.00 80.19 100 GLY A N 1
ATOM 811 C CA . GLY A 1 100 ? -18.108 -2.804 3.542 1.00 80.19 100 GLY A CA 1
ATOM 812 C C . GLY A 1 100 ? -18.174 -1.760 2.428 1.00 80.19 100 GLY A C 1
ATOM 813 O O . GLY A 1 100 ? -19.247 -1.566 1.852 1.00 80.19 100 GLY A O 1
ATOM 814 N N . THR A 1 101 ? -17.066 -1.083 2.121 1.00 83.81 101 THR A N 1
ATOM 815 C CA . THR A 1 101 ? -17.043 -0.044 1.089 1.00 83.81 101 THR A CA 1
ATOM 816 C C . THR A 1 101 ? -17.069 -0.679 -0.296 1.00 83.81 101 THR A C 1
ATOM 818 O O . THR A 1 101 ? -16.270 -1.555 -0.623 1.00 83.81 101 THR A O 1
ATOM 821 N N . THR A 1 102 ? -17.998 -0.215 -1.134 1.00 79.06 102 THR A N 1
ATOM 822 C CA . THR A 1 102 ? -17.985 -0.505 -2.571 1.00 79.06 102 THR A CA 1
ATOM 823 C C . THR A 1 102 ? -17.124 0.541 -3.266 1.00 79.06 102 THR A C 1
ATOM 825 O O . THR A 1 102 ? -17.515 1.705 -3.363 1.00 79.06 102 THR A O 1
ATOM 828 N N . TRP A 1 103 ? -15.954 0.131 -3.748 1.00 80.19 103 TRP A N 1
ATOM 829 C CA . TRP A 1 103 ? -15.002 1.024 -4.406 1.00 80.19 103 TRP A CA 1
ATOM 830 C C . TRP A 1 103 ? -15.385 1.224 -5.873 1.00 80.19 103 TRP A C 1
ATOM 832 O O . TRP A 1 103 ? -15.463 0.275 -6.654 1.00 80.19 103 TRP A O 1
ATOM 842 N N . THR A 1 104 ? -15.640 2.473 -6.260 1.00 79.38 104 THR A N 1
ATOM 843 C CA . THR A 1 104 ? -16.010 2.822 -7.643 1.00 79.38 104 THR A CA 1
ATOM 844 C C . THR A 1 104 ? -14.806 3.149 -8.525 1.00 79.38 104 THR A C 1
ATOM 846 O O . THR A 1 104 ? -14.928 3.227 -9.749 1.00 79.38 104 THR A O 1
ATOM 849 N N . ASP A 1 105 ? -13.649 3.373 -7.912 1.00 77.00 105 ASP A N 1
ATOM 850 C CA . ASP A 1 105 ? -12.373 3.619 -8.567 1.00 77.00 105 ASP A CA 1
ATOM 851 C C . ASP A 1 105 ? -11.632 2.304 -8.871 1.00 77.00 105 ASP A C 1
ATOM 853 O O . ASP A 1 105 ? -12.005 1.225 -8.417 1.00 77.00 105 ASP A O 1
ATOM 857 N N . TRP A 1 106 ? -10.612 2.370 -9.732 1.00 73.44 106 TRP A N 1
ATOM 858 C CA . TRP A 1 106 ? -9.869 1.179 -10.147 1.00 73.44 106 TRP A CA 1
ATOM 859 C C . TRP A 1 106 ? -8.801 0.803 -9.101 1.00 73.44 106 TRP A C 1
ATOM 861 O O . TRP A 1 106 ? -8.052 1.687 -8.703 1.00 73.44 106 TRP A O 1
ATOM 871 N N . PRO A 1 107 ? -8.634 -0.488 -8.759 1.00 70.44 107 PRO A N 1
ATOM 872 C CA . PRO A 1 107 ? -9.406 -1.622 -9.250 1.00 70.44 107 PRO A CA 1
ATOM 873 C C . PRO A 1 107 ? -10.719 -1.769 -8.463 1.00 70.44 107 PRO A C 1
ATOM 875 O O . PRO A 1 107 ? -10.712 -1.997 -7.256 1.00 70.44 107 PRO A O 1
ATOM 878 N N . CYS A 1 108 ? -11.852 -1.669 -9.161 1.00 58.03 108 CYS A N 1
ATOM 879 C CA . CYS A 1 108 ? -13.152 -1.871 -8.538 1.00 58.03 108 CYS A CA 1
ATOM 880 C C . CYS A 1 108 ? -13.316 -3.362 -8.231 1.00 58.03 108 CYS A C 1
ATOM 882 O O . CYS A 1 108 ? -13.112 -4.197 -9.114 1.00 58.03 108 CYS A O 1
ATOM 884 N N . ASP A 1 109 ? -13.617 -3.684 -6.974 1.00 56.56 109 ASP A N 1
ATOM 885 C CA . ASP A 1 109 ? -13.953 -5.023 -6.486 1.00 56.56 109 ASP A CA 1
ATOM 886 C C . ASP A 1 109 ? -13.106 -6.157 -7.076 1.00 56.56 109 ASP A C 1
ATOM 888 O O . ASP A 1 109 ? -13.582 -7.014 -7.826 1.00 56.56 109 ASP A O 1
ATOM 892 N N . VAL A 1 110 ? -11.835 -6.227 -6.680 1.00 50.03 110 VAL A N 1
ATOM 893 C CA . VAL A 1 110 ? -10.957 -7.366 -7.009 1.00 50.03 110 VAL A CA 1
ATOM 894 C C . VAL A 1 110 ? -11.244 -8.548 -6.084 1.00 50.03 110 VAL A C 1
ATOM 896 O O . VAL A 1 110 ? -10.365 -9.136 -5.456 1.00 50.03 110 VAL A O 1
ATOM 899 N N . THR A 1 111 ? -12.514 -8.945 -6.046 1.00 44.56 111 THR A N 1
ATOM 900 C CA . THR A 1 111 ? -12.892 -10.296 -5.650 1.00 44.56 111 THR A CA 1
ATOM 901 C C . THR A 1 111 ? -12.345 -11.248 -6.724 1.00 44.56 111 THR A C 1
ATOM 903 O O . THR A 1 111 ? -12.720 -11.179 -7.892 1.00 44.56 111 THR A O 1
ATOM 906 N N . GLY A 1 112 ? -11.369 -12.095 -6.369 1.00 44.22 112 GLY A N 1
ATOM 907 C CA . GLY A 1 112 ? -10.795 -13.095 -7.289 1.00 44.22 112 GLY A CA 1
ATOM 908 C C . GLY A 1 112 ? -9.293 -13.003 -7.603 1.00 44.22 112 GLY A C 1
ATOM 909 O O . GLY A 1 112 ? -8.811 -13.782 -8.428 1.00 44.22 112 GLY A O 1
ATOM 910 N N . LEU A 1 113 ? -8.514 -12.141 -6.932 1.00 49.31 113 LEU A N 1
ATOM 911 C CA . LEU A 1 113 ? -7.037 -12.166 -7.041 1.00 49.31 113 LEU A CA 1
ATOM 912 C C . LEU A 1 113 ? -6.381 -13.410 -6.411 1.00 49.31 113 LEU A C 1
ATOM 914 O O . LEU A 1 113 ? -5.190 -13.639 -6.611 1.00 49.31 113 LEU A O 1
ATOM 918 N N . GLU A 1 114 ? -7.156 -14.245 -5.720 1.00 47.88 114 GLU A N 1
ATOM 919 C CA . GLU A 1 114 ? -6.713 -15.507 -5.113 1.00 47.88 114 GLU A CA 1
ATOM 920 C C . GLU A 1 114 ? -6.166 -16.522 -6.143 1.00 47.88 114 GLU A C 1
ATOM 922 O O . GLU A 1 114 ? -5.443 -17.438 -5.761 1.00 47.88 114 GLU A O 1
ATOM 927 N N . ALA A 1 115 ? -6.469 -16.385 -7.448 1.00 41.12 115 ALA A N 1
ATOM 928 C CA . ALA A 1 115 ? -6.235 -17.479 -8.403 1.00 41.12 115 ALA A CA 1
ATOM 929 C C . ALA A 1 115 ? -5.518 -17.166 -9.731 1.00 41.12 115 ALA A C 1
ATOM 931 O O . ALA A 1 115 ? -5.224 -18.113 -10.459 1.00 41.12 115 ALA A O 1
ATOM 932 N N . SER A 1 116 ? -5.200 -15.923 -10.113 1.00 38.84 116 SER A N 1
ATOM 933 C CA . SER A 1 116 ? -4.838 -15.682 -11.527 1.00 38.84 116 SER A CA 1
ATOM 934 C C . SER A 1 116 ? -3.595 -14.826 -11.763 1.00 38.84 116 SER A C 1
ATOM 936 O O . SER A 1 116 ? -3.629 -13.605 -11.671 1.00 38.84 116 SER A O 1
ATOM 938 N N . ARG A 1 117 ? -2.542 -15.480 -12.280 1.00 38.50 117 ARG A N 1
ATOM 939 C CA . ARG A 1 117 ? -1.470 -14.914 -13.133 1.00 38.50 117 ARG A CA 1
ATOM 940 C C . ARG A 1 117 ? -2.015 -14.334 -14.462 1.00 38.50 117 ARG A C 1
ATOM 942 O O . ARG A 1 117 ? -1.395 -14.493 -15.513 1.00 38.50 117 ARG A O 1
ATOM 949 N N . GLN A 1 118 ? -3.191 -13.709 -14.470 1.00 41.62 118 GLN A N 1
ATOM 950 C CA . GLN A 1 118 ? -3.718 -13.044 -15.660 1.00 41.62 118 GLN A CA 1
ATOM 951 C C . GLN A 1 118 ? -3.317 -11.577 -15.639 1.00 41.62 118 GLN A C 1
ATOM 953 O O . GLN A 1 118 ? -3.587 -10.848 -14.691 1.00 41.62 118 GLN A O 1
ATOM 958 N N . ARG A 1 119 ? -2.645 -11.161 -16.714 1.00 43.84 119 ARG A N 1
ATOM 959 C CA . ARG A 1 119 ? -2.314 -9.766 -16.994 1.00 43.84 119 ARG A CA 1
ATOM 960 C C . ARG A 1 119 ? -3.608 -8.954 -17.025 1.00 43.84 119 ARG A C 1
ATOM 962 O O . ARG A 1 119 ? -4.344 -9.003 -18.008 1.00 43.84 119 ARG A O 1
ATOM 969 N N . LEU A 1 120 ? -3.872 -8.219 -15.953 1.00 49.16 120 LEU A N 1
ATOM 970 C CA . LEU A 1 120 ? -4.962 -7.256 -15.876 1.00 49.16 120 LEU A CA 1
ATOM 971 C C . LEU A 1 120 ? -4.555 -5.998 -16.647 1.00 49.16 120 LEU A C 1
ATOM 973 O O . LEU A 1 120 ? -4.064 -5.026 -16.086 1.00 49.16 120 LEU A O 1
ATOM 977 N N . SER A 1 121 ? -4.731 -6.025 -17.964 1.00 48.91 121 SER A N 1
ATOM 978 C CA . SER A 1 121 ? -4.789 -4.806 -18.771 1.00 48.91 121 SER A CA 1
ATOM 979 C C . SER A 1 121 ? -6.235 -4.317 -18.818 1.00 48.91 121 SER A C 1
ATOM 981 O O . SER A 1 121 ? -7.109 -5.037 -19.303 1.00 48.91 121 SER A O 1
ATOM 983 N N . ARG A 1 122 ? -6.482 -3.096 -18.326 1.00 50.09 122 ARG A N 1
A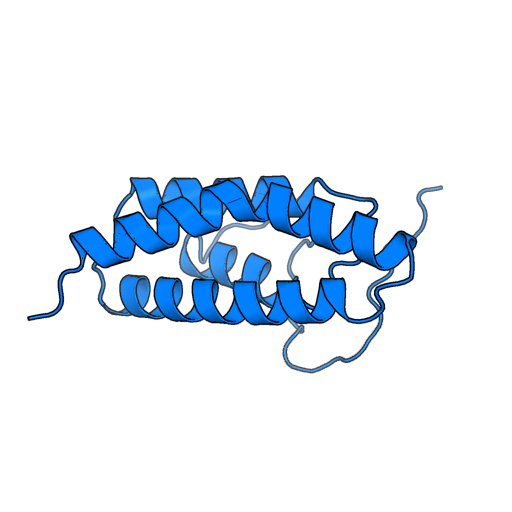TOM 984 C CA . ARG A 1 122 ? -7.774 -2.395 -18.435 1.00 50.09 122 ARG A CA 1
ATOM 985 C C . ARG A 1 122 ? -8.189 -2.267 -19.920 1.00 50.09 122 ARG A C 1
ATOM 987 O O . ARG A 1 122 ? -7.304 -2.112 -20.770 1.00 50.09 122 ARG A O 1
ATOM 994 N N . PRO A 1 123 ? -9.493 -2.292 -20.267 1.00 45.50 123 PRO A N 1
ATOM 995 C CA . PRO A 1 123 ? -9.923 -2.011 -21.631 1.00 45.50 123 PRO A CA 1
ATOM 996 C C . PRO A 1 123 ? -9.562 -0.566 -21.987 1.00 45.50 123 PRO A C 1
ATOM 998 O O . PRO A 1 123 ? -9.770 0.349 -21.188 1.00 45.50 123 PRO A O 1
ATOM 1001 N N . LYS A 1 124 ? -9.015 -0.358 -23.189 1.00 44.91 124 LYS A N 1
ATOM 1002 C CA . LYS A 1 124 ? -8.791 0.986 -23.728 1.00 44.91 124 LYS A CA 1
ATOM 1003 C C . LYS A 1 124 ? -10.153 1.652 -23.927 1.00 44.91 124 LYS A C 1
ATOM 1005 O O . LYS A 1 124 ? -10.986 1.106 -24.647 1.00 44.91 124 LYS A O 1
ATOM 1010 N N . GLY A 1 125 ? -10.368 2.786 -23.261 1.00 53.25 125 GLY A N 1
ATOM 1011 C CA . GLY A 1 125 ? -11.574 3.596 -23.422 1.00 53.25 125 GLY A CA 1
ATOM 1012 C C . GLY A 1 125 ? -11.795 3.960 -24.890 1.00 53.25 125 GLY A C 1
ATOM 1013 O O . GLY A 1 125 ? -10.835 4.299 -25.588 1.00 53.25 125 GLY A O 1
ATOM 1014 N N . SER A 1 126 ? -13.044 3.788 -25.332 1.00 40.88 126 SER A N 1
ATOM 1015 C CA . SER A 1 126 ? -13.567 4.214 -26.638 1.00 40.88 126 SER A CA 1
ATOM 1016 C C . SER A 1 126 ? -13.754 5.723 -26.704 1.00 40.88 126 SER A C 1
ATOM 1018 O O . SER A 1 126 ? -14.003 6.320 -25.633 1.00 40.88 126 SER A O 1
#

Foldseek 3Di:
DDDLVVLLVVLLVCLLCLLVLQVVLQVVCVVPPVCSNVVSLVVLVVSLVSVVVCLVVVNHDPSSLVSLLVSLVSNLVPVVGQCLSHPVSSVVSCCSSPVPDQDPGPPGDPPPPPDDPDRPDDDDDD